Protein AF-A0A0R3LLU3-F1 (afdb_monomer_lite)

Radius of gyration: 12.93 Å; chains: 1; bounding box: 34×27×26 Å

pLDDT: mean 86.53, std 11.15, range [39.69, 94.31]

Foldseek 3Di:
DPDPPPVVVVVVVVVLVVVLVVCPPVCSVVVVVVVLVVVCVVVVDVVVSVVVVVVVVVVVD

Sequence (61 aa):
MSAMPFEDFETAYETLATAIDQAGPAREALFLTRLALVLGHELGDIAAFRKAIETALDGLE

Structure (mmCIF, N/CA/C/O backbone):
data_AF-A0A0R3LLU3-F1
#
_entry.id   AF-A0A0R3LLU3-F1
#
loop_
_atom_site.group_PDB
_atom_site.id
_atom_site.type_symbol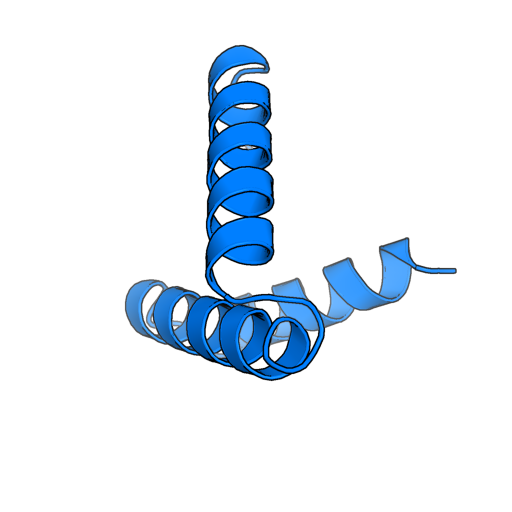
_atom_site.label_atom_id
_atom_site.label_alt_id
_atom_site.label_comp_id
_atom_site.label_asym_id
_atom_site.label_entity_id
_atom_site.label_seq_id
_atom_site.pdbx_PDB_ins_code
_atom_site.Cartn_x
_atom_site.Cartn_y
_atom_site.Cartn_z
_atom_site.occupancy
_atom_site.B_iso_or_equiv
_atom_site.auth_seq_id
_atom_site.auth_comp_id
_atom_site.auth_asym_id
_atom_site.auth_atom_id
_atom_site.pdbx_PDB_model_num
ATOM 1 N N . MET A 1 1 ? 19.269 -5.977 -5.196 1.00 39.69 1 MET A N 1
ATOM 2 C CA . MET A 1 1 ? 18.025 -5.586 -4.507 1.00 39.69 1 MET A CA 1
ATOM 3 C C . MET A 1 1 ? 18.435 -4.747 -3.320 1.00 39.69 1 MET A C 1
ATOM 5 O O . MET A 1 1 ? 18.832 -5.318 -2.314 1.00 39.69 1 MET A O 1
ATOM 9 N N . SER A 1 2 ? 18.453 -3.421 -3.453 1.00 44.38 2 SER A N 1
ATOM 10 C CA . SER A 1 2 ? 18.552 -2.588 -2.255 1.00 44.38 2 SER A CA 1
ATOM 11 C C . SER A 1 2 ? 17.193 -2.661 -1.584 1.00 44.38 2 SER A C 1
ATOM 13 O O . SER A 1 2 ? 16.235 -2.065 -2.068 1.00 44.38 2 SER A O 1
ATOM 15 N N . ALA A 1 3 ? 17.097 -3.488 -0.544 1.00 63.00 3 ALA A N 1
ATOM 16 C CA . ALA A 1 3 ? 16.031 -3.331 0.428 1.00 63.00 3 ALA A CA 1
ATOM 17 C C . ALA A 1 3 ? 16.131 -1.895 0.956 1.00 63.00 3 ALA A C 1
ATOM 19 O O . ALA A 1 3 ? 17.241 -1.413 1.204 1.00 63.00 3 ALA A O 1
ATOM 20 N N . MET A 1 4 ? 14.996 -1.202 1.040 1.00 68.88 4 MET A N 1
ATOM 21 C CA . MET A 1 4 ? 14.941 0.109 1.680 1.00 68.88 4 MET A CA 1
ATOM 22 C C . MET A 1 4 ? 15.610 0.010 3.062 1.00 68.88 4 MET A C 1
ATOM 24 O O . MET A 1 4 ? 15.403 -0.999 3.748 1.00 68.88 4 MET A O 1
ATOM 28 N N . PRO A 1 5 ? 16.413 1.007 3.473 1.00 82.06 5 PRO A N 1
ATOM 29 C CA . PRO A 1 5 ? 16.880 1.095 4.849 1.00 82.06 5 PRO A CA 1
ATOM 30 C C . PRO A 1 5 ? 15.691 1.004 5.807 1.00 82.06 5 PRO A C 1
ATOM 32 O O . PRO A 1 5 ? 14.601 1.484 5.498 1.00 82.06 5 PRO A O 1
ATOM 35 N N . PHE A 1 6 ? 15.891 0.382 6.968 1.00 82.38 6 PHE A N 1
ATOM 36 C CA . PHE A 1 6 ? 14.820 0.206 7.952 1.00 82.38 6 PHE A CA 1
ATOM 37 C C . PHE A 1 6 ? 14.174 1.544 8.356 1.00 82.38 6 PHE A C 1
ATOM 39 O O . PHE A 1 6 ? 12.959 1.616 8.491 1.00 82.38 6 PHE A O 1
ATOM 46 N N . GLU A 1 7 ? 14.969 2.612 8.460 1.00 84.81 7 GLU A N 1
ATOM 47 C CA . GLU A 1 7 ? 14.497 3.970 8.771 1.00 84.81 7 GLU A CA 1
ATOM 48 C C . GLU A 1 7 ? 13.567 4.542 7.685 1.00 84.81 7 GLU A C 1
ATOM 50 O O . GLU A 1 7 ? 12.527 5.127 7.993 1.00 84.81 7 GLU A O 1
ATOM 55 N N . ASP A 1 8 ? 13.890 4.328 6.405 1.00 85.69 8 ASP A N 1
ATOM 56 C CA . ASP A 1 8 ? 13.023 4.729 5.289 1.00 85.69 8 ASP A CA 1
ATOM 57 C C . ASP A 1 8 ? 11.726 3.913 5.265 1.00 85.69 8 ASP A C 1
ATOM 59 O O . ASP A 1 8 ? 10.659 4.435 4.941 1.00 85.69 8 ASP A O 1
ATOM 63 N N . PHE A 1 9 ? 11.804 2.635 5.640 1.00 85.12 9 PHE A N 1
ATOM 64 C CA . PHE A 1 9 ? 10.639 1.765 5.736 1.00 85.12 9 PHE A CA 1
ATOM 65 C C . PHE A 1 9 ? 9.713 2.196 6.877 1.00 85.12 9 PHE A C 1
ATOM 67 O O . PHE A 1 9 ? 8.519 2.361 6.655 1.00 85.12 9 PHE A O 1
ATOM 74 N N . GLU A 1 10 ? 10.248 2.452 8.072 1.00 91.88 10 GLU A N 1
ATOM 75 C CA . GLU A 1 10 ? 9.479 2.964 9.212 1.00 91.88 10 GLU A CA 1
ATOM 76 C C . GLU A 1 10 ? 8.789 4.287 8.860 1.00 91.88 10 GLU A C 1
ATOM 78 O O . GLU A 1 10 ? 7.575 4.414 9.024 1.00 91.88 10 GLU A O 1
ATOM 83 N N . THR A 1 11 ? 9.524 5.216 8.242 1.00 91.19 11 THR A N 1
ATOM 84 C CA . THR A 1 11 ? 8.981 6.500 7.773 1.00 91.19 11 THR A CA 1
ATOM 85 C C . THR A 1 11 ? 7.857 6.305 6.750 1.00 91.19 11 THR A C 1
ATOM 87 O O . THR A 1 11 ? 6.827 6.986 6.806 1.00 91.19 11 THR A O 1
ATOM 90 N N . ALA A 1 12 ? 8.020 5.369 5.810 1.00 88.25 12 ALA A N 1
ATOM 91 C CA . ALA A 1 12 ? 7.002 5.056 4.812 1.00 88.25 12 ALA A CA 1
ATOM 92 C C . ALA A 1 12 ? 5.737 4.461 5.450 1.00 88.25 12 ALA A C 1
ATOM 94 O O . ALA A 1 12 ? 4.627 4.851 5.077 1.00 88.25 12 ALA A O 1
ATOM 95 N N . TYR A 1 13 ? 5.887 3.570 6.434 1.00 88.88 13 TYR A N 1
ATOM 96 C CA . TYR A 1 13 ? 4.765 2.998 7.182 1.00 88.88 13 TYR A CA 1
ATOM 97 C C . TYR A 1 13 ? 4.031 4.048 8.013 1.00 88.88 13 TYR A C 1
ATOM 99 O O . TYR A 1 13 ? 2.804 4.107 7.951 1.00 88.88 13 TYR A O 1
ATOM 107 N N . GLU A 1 14 ? 4.748 4.905 8.741 1.00 94.31 14 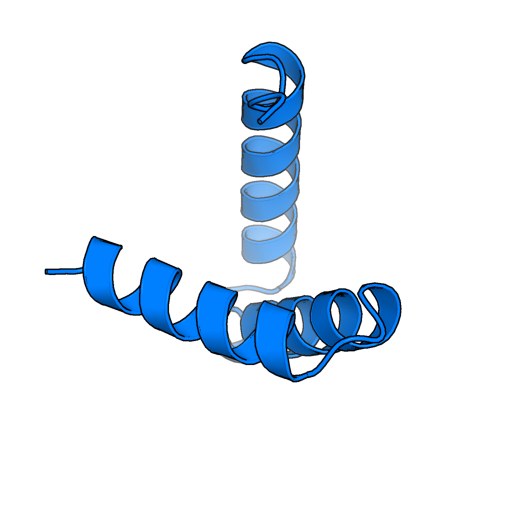GLU A N 1
ATOM 108 C CA . GLU A 1 14 ? 4.142 5.995 9.516 1.00 94.31 14 GLU A CA 1
ATOM 109 C C . GLU A 1 14 ? 3.368 6.964 8.618 1.00 94.31 14 GLU A C 1
ATOM 111 O O . GLU A 1 14 ? 2.231 7.343 8.917 1.00 94.31 14 GLU A O 1
ATOM 116 N N . THR A 1 15 ? 3.958 7.323 7.475 1.00 92.94 15 THR A N 1
ATOM 117 C CA . THR A 1 15 ? 3.323 8.197 6.483 1.00 92.94 15 THR A CA 1
ATOM 118 C C . THR A 1 15 ? 2.052 7.559 5.931 1.00 92.94 15 THR A C 1
ATOM 120 O O . THR A 1 15 ? 1.019 8.224 5.824 1.00 92.94 15 THR A O 1
ATOM 123 N N . LEU A 1 16 ? 2.098 6.263 5.609 1.00 91.81 16 LEU A N 1
ATOM 124 C CA . LEU A 1 16 ? 0.945 5.529 5.099 1.00 91.81 16 LEU A CA 1
ATOM 125 C C . LEU A 1 16 ? -0.167 5.426 6.150 1.00 91.81 16 LEU A C 1
ATOM 127 O O . LEU A 1 16 ? -1.316 5.726 5.836 1.00 91.81 16 LEU A O 1
ATOM 131 N N . ALA A 1 17 ? 0.168 5.065 7.390 1.00 92.44 17 ALA A N 1
ATOM 132 C CA . ALA A 1 17 ? -0.783 4.970 8.496 1.00 92.44 17 ALA A CA 1
ATOM 133 C C . ALA A 1 17 ? -1.470 6.316 8.768 1.00 92.44 17 ALA A C 1
ATOM 135 O O . ALA A 1 17 ? -2.694 6.387 8.871 1.00 92.44 17 ALA A O 1
ATOM 136 N N . THR A 1 18 ? -0.696 7.401 8.786 1.00 93.62 18 THR A N 1
ATOM 137 C CA . THR A 1 18 ? -1.212 8.764 8.960 1.00 93.62 18 THR A CA 1
ATOM 138 C C . THR A 1 18 ? -2.138 9.178 7.812 1.00 93.62 18 THR A C 1
ATOM 140 O O . THR A 1 18 ? -3.160 9.828 8.034 1.00 93.62 18 THR A O 1
ATOM 143 N N . ALA A 1 19 ? -1.811 8.809 6.572 1.00 93.19 19 ALA A N 1
ATOM 144 C CA . ALA A 1 19 ? -2.647 9.117 5.414 1.00 93.19 19 ALA A CA 1
ATOM 145 C C . ALA A 1 19 ? -3.949 8.297 5.391 1.00 93.19 19 ALA A C 1
ATOM 147 O O . ALA A 1 19 ? -5.002 8.819 5.017 1.00 93.19 19 ALA A O 1
ATOM 148 N N . ILE A 1 20 ? -3.889 7.034 5.821 1.00 92.25 20 ILE A N 1
ATOM 149 C CA . ILE A 1 20 ? -5.056 6.166 6.003 1.00 92.25 20 ILE A CA 1
ATOM 150 C C . ILE A 1 20 ? -6.009 6.760 7.049 1.00 92.25 20 ILE A C 1
ATOM 152 O O . ILE A 1 20 ? -7.200 6.907 6.769 1.00 92.25 20 ILE A O 1
ATOM 156 N N . ASP A 1 21 ? -5.485 7.172 8.207 1.00 93.00 21 ASP A N 1
ATOM 157 C CA . ASP A 1 21 ? -6.279 7.786 9.277 1.00 93.00 21 ASP A CA 1
ATOM 158 C C . ASP A 1 21 ? -6.988 9.062 8.790 1.00 93.00 21 ASP A C 1
ATOM 160 O O . ASP A 1 21 ? -8.197 9.226 8.970 1.00 93.00 21 ASP A O 1
ATOM 164 N N . GLN A 1 22 ? -6.277 9.909 8.036 1.00 92.81 22 GLN A N 1
ATOM 165 C CA . GLN A 1 22 ? -6.849 11.107 7.411 1.00 92.81 22 GLN A CA 1
ATOM 166 C C . GLN A 1 22 ? -7.934 10.804 6.370 1.00 92.81 22 GLN A C 1
ATOM 168 O O . GLN A 1 22 ? -8.902 11.561 6.245 1.00 92.81 22 GLN A O 1
ATOM 173 N N .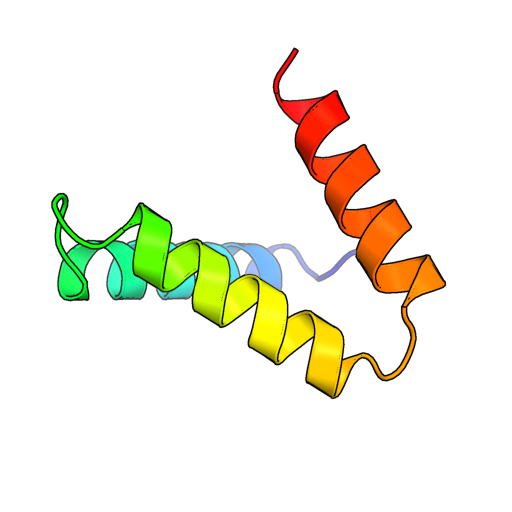 ALA A 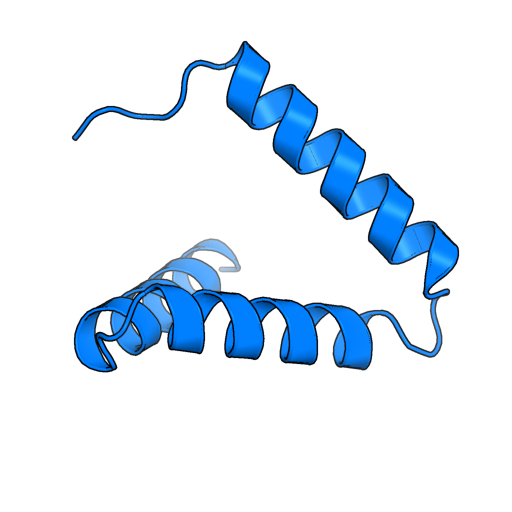1 23 ? -7.786 9.729 5.590 1.00 91.75 23 ALA A N 1
ATOM 174 C CA . ALA A 1 23 ? -8.811 9.304 4.639 1.00 91.75 23 ALA A CA 1
ATOM 175 C C . ALA A 1 23 ? -10.078 8.818 5.364 1.00 91.75 23 ALA A C 1
ATOM 177 O O . ALA A 1 23 ? -11.199 9.040 4.885 1.00 91.75 23 ALA A O 1
ATOM 178 N N . GLY A 1 24 ? -9.892 8.197 6.527 1.00 89.81 24 GLY A N 1
ATOM 179 C CA . GLY A 1 24 ? -10.933 7.651 7.376 1.00 89.81 24 GLY A CA 1
ATOM 180 C C . GLY A 1 24 ? -11.443 6.281 6.905 1.00 89.81 24 GLY A C 1
ATOM 181 O O . GLY A 1 24 ? -11.348 5.926 5.724 1.00 89.81 24 GLY A O 1
ATOM 182 N N . PRO A 1 25 ? -12.088 5.518 7.803 1.00 86.25 25 PRO A N 1
ATOM 183 C CA . PRO A 1 25 ? -12.403 4.098 7.600 1.00 86.25 25 PRO A CA 1
ATOM 184 C C . PRO A 1 25 ? -13.370 3.829 6.438 1.00 86.25 25 PRO A C 1
ATOM 186 O O . PRO A 1 25 ? -13.374 2.752 5.854 1.00 86.25 25 PRO A O 1
ATOM 189 N N . ALA A 1 26 ? -14.188 4.813 6.054 1.00 89.69 26 ALA A N 1
ATOM 190 C CA . ALA A 1 26 ? -15.101 4.684 4.917 1.00 89.69 26 ALA A CA 1
ATOM 191 C C . ALA A 1 26 ? -14.404 4.838 3.551 1.00 89.69 26 ALA A C 1
ATOM 193 O O . ALA A 1 26 ? -14.984 4.488 2.523 1.00 89.69 26 ALA A O 1
ATOM 194 N N . ARG A 1 27 ? -13.196 5.417 3.515 1.00 91.25 27 ARG A N 1
ATOM 195 C CA . ARG A 1 27 ? -12.474 5.758 2.277 1.00 91.25 27 ARG A CA 1
ATOM 196 C C . ARG A 1 27 ? -11.079 5.156 2.209 1.00 91.25 27 ARG A C 1
ATOM 198 O O . ARG A 1 27 ? -10.423 5.342 1.192 1.00 91.25 27 ARG A O 1
ATOM 205 N N . GLU A 1 28 ? -10.651 4.418 3.225 1.00 91.00 28 GLU A N 1
ATOM 206 C CA . GLU A 1 28 ? -9.346 3.760 3.277 1.00 91.00 28 GLU A CA 1
ATOM 207 C C . GLU A 1 28 ? -9.087 2.895 2.033 1.00 91.00 28 GLU A C 1
ATOM 209 O O . GLU A 1 28 ? -8.105 3.109 1.327 1.00 91.00 28 GLU A O 1
ATOM 214 N N . ALA A 1 29 ? -10.029 2.019 1.666 1.00 89.62 29 ALA A N 1
ATOM 215 C CA . ALA A 1 29 ? -9.908 1.194 0.461 1.00 89.62 29 ALA A CA 1
ATOM 216 C C . ALA A 1 29 ? -9.807 2.030 -0.831 1.00 89.62 29 ALA A C 1
ATOM 218 O O . ALA A 1 29 ? -9.024 1.714 -1.729 1.00 89.62 29 ALA A O 1
ATOM 219 N N . LEU A 1 30 ? -10.565 3.130 -0.927 1.00 92.56 30 LEU A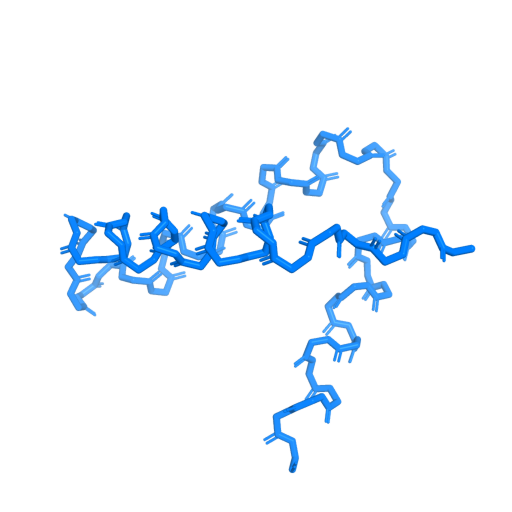 N 1
ATOM 220 C CA . LEU A 1 30 ? -10.506 4.043 -2.072 1.00 92.56 30 LEU A CA 1
ATOM 221 C C . LEU A 1 30 ? -9.163 4.786 -2.125 1.00 92.56 30 LEU A C 1
ATOM 223 O O . LEU A 1 30 ? -8.596 4.950 -3.205 1.00 92.56 30 LEU A O 1
ATOM 227 N N . PHE A 1 31 ? -8.654 5.227 -0.975 1.00 93.25 31 PHE A N 1
ATOM 228 C CA . PHE A 1 31 ? -7.356 5.878 -0.842 1.00 93.25 31 PHE A CA 1
ATOM 229 C C . PHE A 1 31 ? -6.226 4.935 -1.260 1.00 93.25 31 PHE A C 1
ATOM 231 O O . PHE A 1 31 ? -5.459 5.288 -2.153 1.00 93.25 31 PHE A O 1
ATOM 238 N N . LEU A 1 32 ? -6.182 3.722 -0.705 1.00 91.38 32 LEU A N 1
ATOM 239 C CA . LEU A 1 32 ? -5.170 2.715 -1.029 1.00 91.38 32 LEU A CA 1
ATOM 240 C C . LEU A 1 32 ? -5.208 2.325 -2.509 1.00 91.38 32 LEU A C 1
ATOM 242 O O . LEU A 1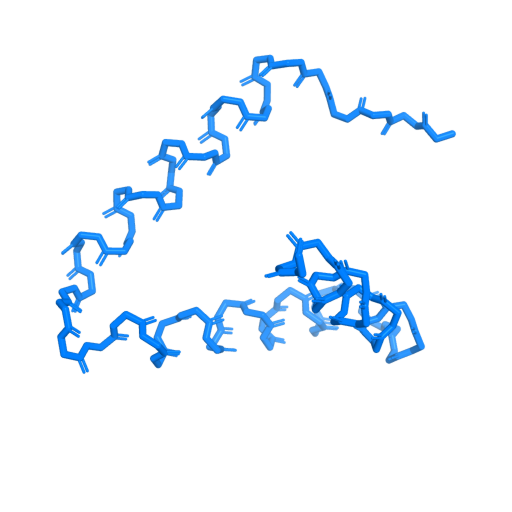 32 ? -4.164 2.242 -3.152 1.00 91.38 32 LEU A O 1
ATOM 246 N N . THR A 1 33 ? -6.404 2.184 -3.088 1.00 92.81 33 THR A N 1
ATOM 247 C CA . THR A 1 33 ? -6.554 1.925 -4.528 1.00 92.81 33 THR A CA 1
ATOM 248 C C . THR A 1 33 ? -5.988 3.076 -5.362 1.00 92.81 33 THR A C 1
ATOM 250 O O . THR A 1 33 ? -5.263 2.843 -6.328 1.00 92.81 33 THR A O 1
ATOM 253 N N . ARG A 1 34 ? -6.275 4.334 -4.998 1.00 93.81 34 ARG A N 1
ATOM 254 C CA . ARG A 1 34 ? -5.715 5.500 -5.703 1.00 93.81 34 ARG A CA 1
ATOM 255 C C . ARG A 1 34 ? -4.203 5.590 -5.537 1.00 93.81 34 ARG A C 1
ATOM 257 O O . ARG A 1 34 ? -3.531 5.855 -6.526 1.00 93.81 34 ARG A O 1
ATOM 264 N N . LEU A 1 35 ? -3.676 5.345 -4.340 1.00 92.50 35 LEU A N 1
ATOM 265 C CA . LEU A 1 35 ? -2.238 5.315 -4.079 1.00 92.50 35 LEU A CA 1
ATOM 266 C C . LEU A 1 35 ? -1.548 4.266 -4.958 1.00 92.50 35 LEU A C 1
ATOM 268 O O . LEU A 1 35 ? -0.577 4.589 -5.634 1.00 92.50 35 LEU A O 1
ATOM 272 N N . ALA A 1 36 ? -2.090 3.047 -5.024 1.00 90.88 36 ALA A N 1
ATOM 273 C CA . ALA A 1 36 ? -1.563 1.990 -5.881 1.00 90.88 36 ALA A CA 1
ATOM 274 C C . ALA A 1 36 ? -1.572 2.396 -7.363 1.00 90.88 36 ALA A C 1
ATOM 276 O O . ALA A 1 36 ? -0.571 2.220 -8.050 1.00 90.88 36 ALA A O 1
ATOM 277 N N . LEU A 1 37 ? -2.661 2.993 -7.857 1.00 91.50 37 LEU A N 1
ATOM 278 C CA . LEU A 1 37 ? -2.737 3.471 -9.243 1.00 91.50 37 LEU A CA 1
ATOM 279 C C . LEU A 1 37 ? -1.739 4.599 -9.538 1.00 91.50 37 LEU A C 1
ATOM 281 O O . LEU A 1 37 ? -1.147 4.609 -10.614 1.00 91.50 37 LEU A O 1
ATOM 285 N N . VAL A 1 38 ? -1.537 5.530 -8.600 1.00 93.12 38 VAL A N 1
ATOM 286 C CA . VAL A 1 38 ? -0.536 6.602 -8.725 1.00 93.12 38 VAL A CA 1
ATOM 287 C C . VAL A 1 38 ? 0.869 6.009 -8.775 1.00 93.12 38 VAL A C 1
ATOM 289 O O . VAL A 1 38 ? 1.616 6.316 -9.696 1.00 93.12 38 VAL A O 1
ATOM 292 N N . LEU A 1 39 ? 1.206 5.101 -7.857 1.00 88.94 39 LEU A N 1
ATOM 293 C CA . LEU A 1 39 ? 2.499 4.414 -7.855 1.00 88.94 39 LEU A CA 1
ATOM 294 C C . LEU A 1 39 ? 2.713 3.598 -9.134 1.00 88.94 39 LEU A C 1
ATOM 296 O O . LEU A 1 39 ? 3.801 3.622 -9.693 1.00 88.94 39 LEU A O 1
ATOM 300 N N . GLY A 1 40 ? 1.680 2.914 -9.633 1.00 89.12 40 GLY A N 1
ATOM 301 C CA . GLY A 1 40 ? 1.738 2.186 -10.900 1.00 89.12 40 GLY A CA 1
ATOM 302 C C . GLY A 1 40 ? 1.950 3.099 -12.109 1.00 89.12 40 GLY A C 1
ATOM 303 O O . GLY A 1 40 ? 2.654 2.718 -13.044 1.00 89.12 40 GLY A O 1
ATOM 304 N N . HIS A 1 41 ? 1.383 4.309 -12.088 1.00 90.06 41 HIS A N 1
ATOM 305 C CA . HIS A 1 41 ? 1.629 5.315 -13.118 1.00 90.06 41 HIS A CA 1
ATOM 306 C C . HIS A 1 41 ? 3.070 5.837 -13.071 1.00 90.06 41 HIS A C 1
ATOM 308 O O . HIS A 1 41 ? 3.731 5.850 -14.106 1.00 90.06 41 HIS A O 1
ATOM 314 N N . GLU A 1 42 ? 3.568 6.183 -11.881 1.00 90.56 42 GLU A N 1
ATOM 315 C CA . GLU A 1 42 ? 4.949 6.640 -11.666 1.00 90.56 42 GLU A CA 1
ATOM 316 C C . GLU A 1 42 ? 5.979 5.563 -12.034 1.00 90.56 42 GLU A C 1
ATOM 318 O O . GLU A 1 42 ? 7.037 5.866 -12.581 1.00 90.56 42 GLU A O 1
ATOM 323 N N . LEU A 1 43 ? 5.658 4.289 -11.782 1.00 89.44 43 LEU A N 1
ATOM 324 C CA . LEU A 1 43 ? 6.507 3.157 -12.148 1.00 89.44 43 LEU A CA 1
ATOM 325 C C . LEU A 1 43 ? 6.646 3.009 -13.671 1.00 89.44 43 LEU A C 1
ATOM 327 O O . LEU A 1 43 ? 7.641 2.462 -14.141 1.00 89.44 43 LEU A O 1
ATOM 331 N N . GLY A 1 44 ? 5.647 3.453 -14.444 1.00 90.12 44 GLY A N 1
ATOM 332 C CA . GLY A 1 44 ? 5.644 3.417 -15.910 1.00 90.12 44 GLY A CA 1
ATOM 333 C C . GLY A 1 44 ? 5.625 2.014 -16.533 1.00 90.12 44 GLY A C 1
ATOM 334 O O . GLY A 1 44 ? 5.597 1.897 -17.757 1.00 90.12 44 GLY A O 1
ATOM 335 N N . ASP A 1 45 ? 5.616 0.954 -15.719 1.00 90.56 45 ASP A N 1
ATOM 336 C CA . ASP A 1 45 ? 5.696 -0.436 -16.158 1.00 90.56 45 ASP A CA 1
ATOM 337 C C . ASP A 1 45 ? 4.561 -1.283 -15.568 1.00 90.56 45 ASP A C 1
ATOM 339 O O . ASP A 1 45 ? 4.487 -1.567 -14.368 1.00 90.56 45 ASP A O 1
ATOM 343 N N . ILE A 1 46 ? 3.655 -1.715 -16.448 1.00 87.50 46 ILE A N 1
ATOM 344 C CA . ILE A 1 46 ? 2.464 -2.473 -16.054 1.00 87.50 46 ILE A CA 1
ATOM 345 C C . ILE A 1 46 ? 2.799 -3.892 -15.578 1.00 87.50 46 ILE A C 1
ATOM 347 O O . ILE A 1 46 ? 2.045 -4.466 -14.792 1.00 87.50 46 ILE A O 1
ATOM 351 N N . ALA A 1 47 ? 3.910 -4.473 -16.040 1.00 90.31 47 ALA A N 1
ATOM 352 C CA . ALA A 1 47 ? 4.327 -5.812 -15.637 1.00 90.31 47 ALA A CA 1
ATOM 353 C C . ALA A 1 47 ? 4.857 -5.806 -14.196 1.00 90.31 47 ALA A C 1
ATOM 355 O O . ALA A 1 47 ? 4.458 -6.645 -13.389 1.00 90.31 47 ALA A O 1
ATOM 356 N N . ALA A 1 48 ? 5.680 -4.820 -13.845 1.00 88.75 48 ALA A N 1
ATOM 357 C CA . ALA A 1 48 ? 6.161 -4.582 -12.495 1.00 88.75 48 ALA A CA 1
ATOM 358 C C . ALA A 1 48 ? 5.011 -4.219 -11.546 1.00 88.75 48 ALA A C 1
ATOM 360 O O . ALA A 1 48 ? 4.964 -4.742 -10.435 1.00 88.75 48 ALA A O 1
ATOM 361 N N . PHE A 1 49 ? 4.038 -3.420 -11.999 1.00 89.88 49 PHE A N 1
ATOM 362 C CA . PHE A 1 49 ? 2.834 -3.127 -11.218 1.00 89.88 49 PHE A CA 1
ATOM 363 C C . PHE A 1 49 ? 2.004 -4.386 -10.925 1.00 89.88 49 PHE A C 1
ATOM 365 O O . PHE A 1 49 ? 1.649 -4.638 -9.776 1.00 89.88 49 PHE A O 1
ATOM 372 N N . ARG A 1 50 ? 1.738 -5.224 -11.939 1.00 90.31 50 ARG A N 1
ATOM 373 C CA . ARG A 1 50 ? 1.031 -6.506 -11.750 1.00 90.31 50 ARG A CA 1
ATOM 374 C C . ARG A 1 50 ? 1.775 -7.431 -10.794 1.00 90.31 50 ARG A C 1
ATOM 376 O O . ARG A 1 50 ? 1.168 -7.946 -9.864 1.00 90.31 50 ARG A O 1
ATOM 383 N N . LYS A 1 51 ? 3.091 -7.560 -10.967 1.00 90.56 51 LYS A N 1
ATOM 384 C CA . LYS A 1 51 ? 3.936 -8.369 -10.086 1.00 90.56 51 LYS A CA 1
ATOM 385 C C . LYS A 1 51 ? 3.894 -7.880 -8.635 1.00 90.56 51 LYS A C 1
ATOM 387 O O . LYS A 1 51 ? 3.882 -8.699 -7.718 1.00 90.56 51 LYS A O 1
ATOM 392 N N . ALA A 1 52 ? 3.868 -6.564 -8.418 1.00 88.31 52 ALA A N 1
ATOM 393 C CA . ALA A 1 52 ? 3.737 -5.981 -7.087 1.00 88.31 52 ALA A CA 1
ATOM 394 C C . ALA A 1 52 ? 2.381 -6.320 -6.447 1.00 88.31 52 ALA A C 1
ATOM 396 O O . ALA A 1 52 ? 2.348 -6.669 -5.271 1.00 88.31 52 ALA A O 1
ATOM 397 N N . ILE A 1 53 ? 1.288 -6.297 -7.221 1.00 89.88 53 ILE A N 1
ATOM 398 C CA . ILE A 1 53 ? -0.036 -6.738 -6.752 1.00 89.88 53 ILE A CA 1
ATOM 399 C C . ILE A 1 53 ? -0.011 -8.217 -6.365 1.00 89.88 53 ILE A C 1
ATOM 401 O O . ILE A 1 53 ? -0.463 -8.561 -5.280 1.00 89.88 53 ILE A O 1
ATOM 405 N N . GLU A 1 54 ? 0.530 -9.088 -7.219 1.00 91.38 54 GLU A N 1
ATOM 406 C CA . GLU A 1 54 ? 0.615 -10.527 -6.932 1.00 91.38 54 GLU A CA 1
ATOM 407 C C . GLU A 1 54 ? 1.430 -10.802 -5.662 1.00 91.38 54 GLU A C 1
ATOM 409 O O . GLU A 1 54 ? 1.008 -11.580 -4.817 1.00 91.38 54 GLU A O 1
ATOM 414 N N . THR A 1 55 ? 2.546 -10.093 -5.481 1.00 88.69 55 THR A N 1
ATOM 415 C CA . THR A 1 55 ? 3.393 -10.213 -4.282 1.00 88.69 55 THR A CA 1
ATOM 416 C C . THR A 1 55 ? 2.677 -9.711 -3.023 1.00 88.69 55 THR A C 1
ATOM 418 O O . THR A 1 55 ? 2.820 -10.297 -1.955 1.00 88.69 55 THR A O 1
ATOM 421 N N . ALA A 1 56 ? 1.896 -8.632 -3.132 1.00 86.88 56 ALA A N 1
ATOM 422 C CA . ALA A 1 56 ? 1.103 -8.121 -2.018 1.00 86.88 56 ALA A CA 1
ATOM 423 C C . ALA A 1 56 ? -0.049 -9.066 -1.637 1.00 86.88 56 ALA A C 1
ATOM 425 O O . ALA A 1 56 ? -0.401 -9.130 -0.466 1.00 86.88 56 ALA A O 1
ATOM 426 N N . LEU A 1 57 ? -0.627 -9.786 -2.606 1.00 87.12 57 LEU A N 1
ATOM 427 C CA . LEU A 1 57 ? -1.665 -10.792 -2.359 1.00 87.12 57 LEU A CA 1
ATOM 428 C C . LEU A 1 57 ? -1.103 -12.057 -1.700 1.00 87.12 57 LEU A C 1
ATOM 430 O O . LEU A 1 57 ? -1.725 -12.563 -0.775 1.00 87.12 57 LEU A O 1
ATOM 434 N N . ASP A 1 58 ? 0.065 -12.528 -2.138 1.00 88.19 58 ASP A N 1
ATOM 435 C CA . ASP A 1 58 ? 0.761 -13.692 -1.562 1.00 88.19 58 ASP A CA 1
ATOM 436 C C . ASP A 1 58 ? 1.106 -13.483 -0.074 1.00 88.19 58 ASP A C 1
ATOM 438 O O . ASP A 1 58 ? 0.951 -14.380 0.745 1.00 88.19 58 ASP A O 1
ATOM 442 N N . GLY A 1 59 ? 1.476 -12.257 0.314 1.00 76.25 59 GLY A N 1
ATOM 443 C CA . GLY A 1 59 ? 1.775 -11.909 1.709 1.00 76.25 59 GLY A CA 1
ATOM 444 C C . GLY A 1 59 ? 0.563 -11.788 2.647 1.00 76.25 59 GLY A C 1
ATOM 445 O O . GLY A 1 59 ? 0.754 -11.427 3.809 1.00 76.25 59 GLY A O 1
ATOM 446 N N . LEU A 1 60 ? -0.664 -12.019 2.160 1.00 71.94 60 LEU A N 1
ATOM 447 C CA . LEU A 1 60 ? -1.899 -11.993 2.959 1.00 71.94 60 LEU A CA 1
ATOM 448 C C . LEU A 1 60 ? -2.395 -13.393 3.372 1.00 71.94 60 LEU A C 1
ATOM 450 O O . LEU A 1 60 ? -3.377 -13.462 4.116 1.00 71.94 60 LEU A O 1
ATOM 454 N N . GLU A 1 61 ? -1.767 -14.472 2.885 1.00 49.75 61 GLU A N 1
ATOM 455 C CA . GLU A 1 61 ? -2.073 -15.867 3.267 1.00 49.75 61 GLU A CA 1
ATOM 456 C C . GLU A 1 61 ? -1.477 -16.288 4.622 1.00 49.75 61 GLU A C 1
ATOM 458 O O . GLU A 1 61 ? -0.373 -15.823 4.993 1.00 49.75 61 GLU A O 1
#

Secondary structure (DSSP, 8-state):
--PPPHHHHHHHHHHHHHHHHHH-TTTHHHHHHHHHHHHHHHH--HHHHHHHHHHHHHTT-

Organism: NCBI:txid1518501